Protein AF-A0A4R9EU30-F1 (afdb_monomer_lite)

Secondary structure (DSSP, 8-state):
-----PPPSSSPPP--HHHHH-TTS-HHHHHHHHHHHT--GGGTTS-HHHHHHHTT--HHHHHHHHHHHHHTTSS---

pLDDT: mean 89.65, std 10.7, range [49.25, 97.88]

Structure (mmCIF, N/CA/C/O backbone):
data_AF-A0A4R9EU30-F1
#
_entry.id   AF-A0A4R9EU30-F1
#
loop_
_atom_site.group_PDB
_atom_site.id
_atom_site.type_symbol
_atom_site.label_atom_id
_atom_site.label_alt_id
_atom_site.label_comp_id
_atom_site.label_asym_id
_atom_site.label_entity_id
_atom_site.label_seq_id
_atom_site.pdbx_PDB_ins_code
_atom_site.Cartn_x
_atom_site.Cartn_y
_atom_site.Cartn_z
_atom_site.occupancy
_atom_site.B_iso_or_equiv
_atom_site.auth_seq_id
_atom_site.au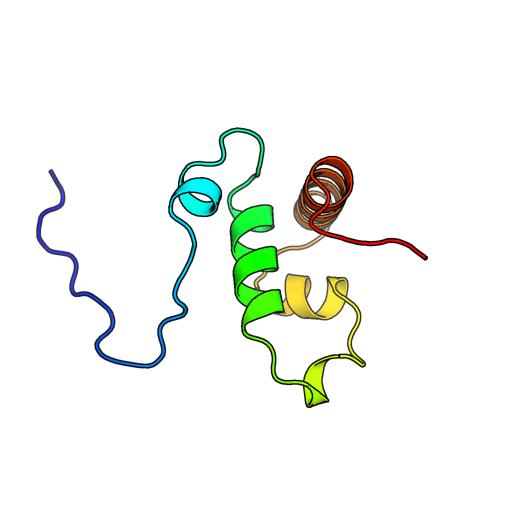th_comp_id
_atom_site.auth_asym_id
_atom_site.auth_atom_id
_atom_site.pdbx_PDB_model_num
ATOM 1 N N . MET A 1 1 ? 0.125 26.452 -7.008 1.00 49.25 1 MET A N 1
ATOM 2 C CA . MET A 1 1 ? -0.077 25.643 -8.231 1.00 49.25 1 MET A CA 1
ATOM 3 C C . MET A 1 1 ? 1.258 24.987 -8.576 1.00 49.25 1 MET A C 1
ATOM 5 O O . MET A 1 1 ? 2.186 25.704 -8.919 1.00 49.25 1 MET A O 1
ATOM 9 N N . LEU A 1 2 ? 1.406 23.671 -8.391 1.00 54.06 2 LEU A N 1
ATOM 10 C CA . LEU A 1 2 ? 2.662 22.947 -8.651 1.00 54.06 2 LEU A CA 1
ATOM 11 C C . LEU A 1 2 ? 2.650 22.440 -10.102 1.00 54.06 2 LEU A C 1
ATOM 13 O O . LEU A 1 2 ? 2.026 21.424 -10.385 1.00 54.06 2 LEU A O 1
ATOM 17 N N . ARG A 1 3 ? 3.269 23.177 -11.035 1.00 55.31 3 ARG A N 1
ATOM 18 C CA . ARG A 1 3 ? 3.340 22.813 -12.470 1.00 55.31 3 ARG A CA 1
ATOM 19 C C . ARG A 1 3 ? 4.706 22.275 -12.924 1.00 55.31 3 ARG A C 1
ATOM 21 O O . ARG A 1 3 ? 4.883 22.015 -14.106 1.00 55.31 3 ARG A O 1
ATOM 28 N N . HIS A 1 4 ? 5.648 22.062 -12.005 1.00 69.69 4 HIS A N 1
ATOM 29 C CA . HIS A 1 4 ? 7.027 21.681 -12.337 1.00 69.69 4 HIS A CA 1
ATOM 30 C C . HIS A 1 4 ? 7.450 20.401 -11.616 1.00 69.69 4 HIS A C 1
ATOM 32 O O . HIS A 1 4 ? 8.386 20.405 -10.823 1.00 69.69 4 HIS A O 1
ATOM 38 N N . VAL A 1 5 ? 6.731 19.305 -11.855 1.00 76.44 5 VAL A N 1
ATOM 39 C CA . VAL A 1 5 ? 7.175 17.979 -11.414 1.00 76.44 5 VAL A CA 1
ATOM 40 C C . VAL A 1 5 ? 7.667 17.231 -12.641 1.00 76.44 5 VAL A C 1
ATOM 42 O O . VAL A 1 5 ? 6.906 17.013 -13.582 1.00 76.44 5 VAL A O 1
ATOM 45 N N . ASN A 1 6 ? 8.941 16.850 -12.634 1.00 80.50 6 ASN A N 1
ATOM 46 C CA . ASN A 1 6 ? 9.486 15.976 -13.661 1.00 80.50 6 ASN A CA 1
ATOM 47 C C . ASN A 1 6 ? 8.971 14.562 -13.405 1.00 80.50 6 ASN A C 1
ATOM 49 O O . ASN A 1 6 ? 9.168 14.015 -12.318 1.00 80.50 6 ASN A O 1
ATOM 53 N N . ALA A 1 7 ? 8.304 13.975 -14.397 1.00 74.31 7 ALA A N 1
ATOM 54 C CA . ALA A 1 7 ? 7.936 12.572 -14.317 1.00 74.31 7 ALA A CA 1
ATOM 55 C C . ALA A 1 7 ? 9.215 11.716 -14.267 1.00 74.31 7 ALA A C 1
ATOM 57 O O . ALA A 1 7 ? 10.178 12.025 -14.980 1.00 74.31 7 ALA A O 1
ATOM 58 N N . PRO A 1 8 ? 9.249 10.643 -13.458 1.00 80.88 8 PRO A N 1
ATOM 59 C CA . PRO A 1 8 ? 10.332 9.676 -13.536 1.00 80.88 8 PRO A CA 1
ATOM 60 C C . PRO A 1 8 ? 10.426 9.147 -14.971 1.00 80.88 8 PRO A C 1
ATOM 62 O O . PRO A 1 8 ? 9.437 8.706 -15.555 1.00 80.88 8 PRO A O 1
ATOM 65 N N . THR A 1 9 ? 11.619 9.220 -15.554 1.00 83.88 9 THR A N 1
ATOM 66 C CA . THR A 1 9 ? 11.862 8.850 -16.956 1.00 83.88 9 THR A CA 1
ATOM 67 C C . THR A 1 9 ? 11.931 7.338 -17.157 1.00 83.88 9 THR A C 1
ATOM 69 O 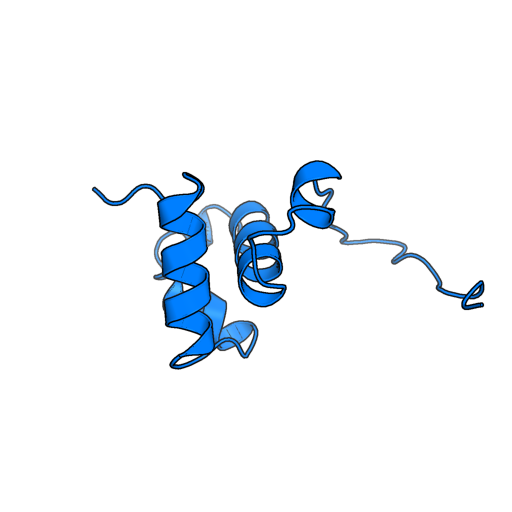O . THR A 1 9 ? 11.735 6.857 -18.270 1.00 83.88 9 THR A O 1
ATOM 72 N N . GLN A 1 10 ? 12.204 6.577 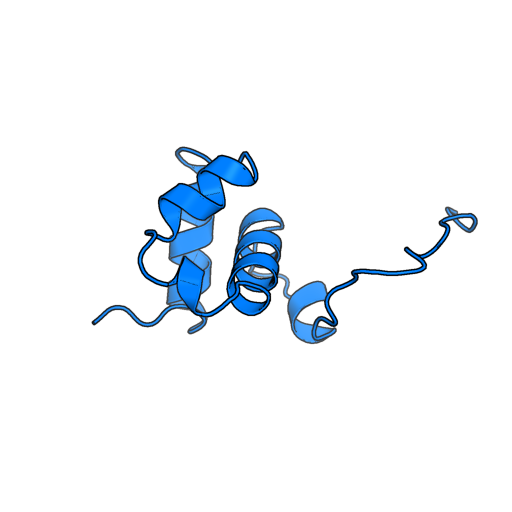-16.092 1.00 83.25 10 GLN A N 1
ATOM 73 C CA . GLN A 1 10 ? 12.341 5.121 -16.102 1.00 83.25 10 GLN A CA 1
ATOM 74 C C . GLN A 1 10 ? 11.900 4.526 -14.757 1.00 83.25 10 GLN A C 1
ATOM 76 O O . GLN A 1 10 ? 11.816 5.239 -13.758 1.00 83.25 10 GLN A O 1
ATOM 81 N N . ARG A 1 11 ? 11.664 3.204 -14.730 1.00 83.06 11 ARG A N 1
ATOM 82 C CA . ARG A 1 11 ? 11.387 2.413 -13.509 1.00 83.06 11 ARG A CA 1
ATOM 83 C C . ARG A 1 11 ? 10.178 2.902 -12.698 1.00 83.06 11 ARG A C 1
ATOM 85 O O . ARG A 1 11 ? 10.217 2.936 -11.473 1.00 83.06 11 ARG A O 1
ATOM 92 N N . TYR A 1 12 ? 9.103 3.274 -13.386 1.00 85.31 12 TYR A N 1
ATOM 93 C CA . TYR A 1 12 ? 7.823 3.584 -12.756 1.00 85.31 12 TYR A CA 1
ATOM 94 C C . TYR A 1 12 ? 6.875 2.382 -12.830 1.00 85.31 12 TYR A C 1
ATOM 96 O O . TYR A 1 12 ? 6.891 1.624 -13.800 1.00 85.31 12 TYR A O 1
ATOM 104 N N . THR A 1 13 ? 6.008 2.251 -11.830 1.00 86.00 13 THR A N 1
ATOM 105 C CA . THR A 1 13 ? 4.898 1.292 -11.844 1.00 86.00 13 THR A CA 1
ATOM 106 C C . THR A 1 13 ? 3.640 1.995 -12.338 1.00 86.00 13 THR A C 1
ATOM 108 O O . THR A 1 13 ? 3.312 3.089 -11.874 1.00 86.00 13 THR A O 1
ATOM 111 N N . LYS A 1 14 ? 2.922 1.385 -13.288 1.00 87.25 14 LYS A N 1
ATOM 112 C CA . LYS A 1 14 ? 1.591 1.860 -13.686 1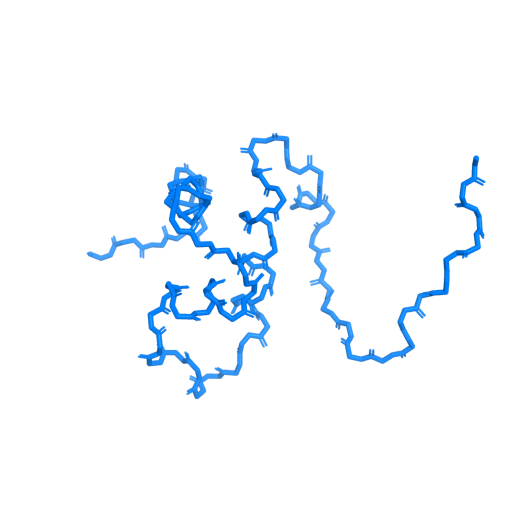.00 87.25 14 LYS A CA 1
ATOM 113 C C . LYS A 1 14 ? 0.581 1.479 -12.614 1.00 87.25 14 LYS A C 1
ATOM 115 O O . LYS A 1 14 ? 0.557 0.340 -12.164 1.00 87.25 14 LYS A O 1
ATOM 120 N N . VAL A 1 15 ? -0.266 2.429 -12.240 1.00 91.44 15 VAL A N 1
ATOM 121 C CA . VAL A 1 15 ? -1.250 2.259 -11.171 1.00 91.44 15 VAL A CA 1
ATOM 122 C C . VAL A 1 15 ? -2.622 2.681 -11.682 1.00 91.44 15 VAL A C 1
ATOM 124 O O . VAL A 1 15 ? -2.732 3.652 -12.429 1.00 91.44 15 VAL A O 1
ATOM 127 N N . SER A 1 16 ? -3.671 1.960 -11.280 1.00 91.12 16 SER A N 1
ATOM 128 C CA . SER A 1 16 ? -5.049 2.355 -11.581 1.00 91.12 16 SER A CA 1
ATOM 129 C C . SER A 1 16 ? -5.378 3.720 -10.967 1.00 91.12 16 SER A C 1
ATOM 131 O O . SER A 1 16 ? -5.099 3.969 -9.791 1.00 91.12 16 SER A O 1
ATOM 133 N N . ASN A 1 17 ? -6.039 4.588 -11.740 1.00 93.81 17 ASN A N 1
ATOM 134 C CA . ASN A 1 17 ? -6.552 5.864 -11.236 1.00 93.81 17 ASN A CA 1
ATOM 135 C C . ASN A 1 17 ? -7.539 5.671 -10.076 1.00 93.81 17 ASN A C 1
ATOM 137 O O . ASN A 1 17 ? -7.583 6.512 -9.177 1.00 93.81 17 ASN A O 1
ATOM 141 N N . ASP A 1 18 ? -8.279 4.561 -10.059 1.00 94.12 18 ASP A N 1
ATOM 142 C CA . ASP A 1 18 ? -9.215 4.244 -8.980 1.00 94.12 18 ASP A CA 1
ATOM 143 C C . ASP A 1 18 ? -8.471 3.969 -7.676 1.00 94.12 18 ASP A C 1
ATOM 145 O O . ASP A 1 18 ? -8.864 4.475 -6.627 1.00 94.12 18 ASP A O 1
ATOM 149 N N . LEU A 1 19 ? -7.332 3.267 -7.740 1.00 94.44 19 LEU A N 1
ATOM 150 C CA . LEU A 1 19 ? -6.474 3.062 -6.573 1.00 94.44 19 LEU A CA 1
ATOM 151 C C . LEU A 1 19 ? -5.895 4.392 -6.073 1.00 94.44 19 LEU A C 1
ATOM 153 O O . LEU A 1 19 ? -5.942 4.685 -4.875 1.00 94.44 19 LEU A O 1
ATOM 157 N N . VAL A 1 20 ? -5.407 5.239 -6.987 1.00 93.75 20 VAL A N 1
ATOM 158 C CA . VAL A 1 20 ? -4.885 6.573 -6.644 1.00 93.75 20 VAL A CA 1
ATOM 159 C C . VAL A 1 20 ? -5.955 7.405 -5.930 1.00 93.75 20 VAL A C 1
ATOM 161 O O . VAL A 1 20 ? -5.682 8.016 -4.893 1.00 93.75 20 VAL A O 1
ATOM 164 N N . ARG A 1 21 ? -7.195 7.381 -6.426 1.00 95.69 21 ARG A N 1
ATOM 165 C CA . ARG A 1 21 ? -8.324 8.166 -5.901 1.00 95.69 21 ARG A CA 1
ATOM 166 C C . ARG A 1 21 ? -9.094 7.482 -4.771 1.00 95.69 21 ARG A C 1
ATOM 168 O O . ARG A 1 21 ? -9.989 8.102 -4.205 1.00 95.69 21 ARG A O 1
ATOM 175 N N . HIS A 1 22 ? -8.740 6.253 -4.397 1.00 96.56 22 HIS A N 1
ATOM 176 C CA . HIS A 1 22 ? -9.483 5.477 -3.407 1.00 96.56 22 HIS A CA 1
ATOM 177 C C . HIS A 1 22 ? -9.524 6.199 -2.053 1.00 96.56 22 HIS A C 1
ATOM 179 O O . HIS A 1 22 ? -8.500 6.324 -1.378 1.00 96.56 22 HIS A O 1
ATOM 185 N N . SER A 1 23 ? -10.696 6.685 -1.643 1.00 95.69 23 SER A N 1
ATOM 186 C CA . SER A 1 23 ? -10.845 7.554 -0.464 1.00 95.69 23 SER A CA 1
ATOM 187 C C . SER A 1 23 ? -10.721 6.810 0.865 1.00 95.69 23 SER A C 1
ATOM 189 O O . SER A 1 23 ? -10.327 7.399 1.866 1.00 95.69 23 SER A O 1
ATOM 191 N N . ARG A 1 24 ? -11.032 5.508 0.878 1.00 96.50 24 ARG A N 1
ATOM 192 C CA . ARG A 1 24 ? -10.989 4.673 2.091 1.00 96.50 24 ARG A CA 1
ATOM 193 C C . ARG A 1 24 ? -9.620 4.053 2.383 1.00 96.50 24 ARG A C 1
ATOM 195 O O . ARG A 1 24 ? -9.408 3.567 3.487 1.00 96.50 24 ARG A O 1
ATOM 202 N N . LEU A 1 25 ? -8.693 4.071 1.419 1.00 97.69 25 LEU A N 1
ATOM 203 C CA . LEU A 1 25 ? -7.339 3.550 1.621 1.00 97.69 25 LEU A CA 1
ATOM 204 C C . LEU A 1 25 ? -6.415 4.674 2.083 1.00 97.69 25 LEU A C 1
ATOM 206 O O . LEU A 1 25 ? -6.398 5.753 1.485 1.00 97.69 25 LEU A O 1
ATOM 210 N N . THR A 1 26 ? -5.603 4.402 3.104 1.00 97.38 26 THR A N 1
ATOM 211 C CA . THR A 1 26 ? -4.524 5.315 3.495 1.00 97.38 26 THR A CA 1
ATOM 212 C C . THR A 1 26 ? -3.434 5.370 2.417 1.00 97.38 26 THR A C 1
ATOM 214 O O . THR A 1 26 ? -3.308 4.433 1.623 1.00 97.38 26 THR A O 1
ATOM 217 N N . PRO A 1 27 ? -2.610 6.435 2.382 1.00 96.69 27 PRO A N 1
ATOM 218 C CA . PRO A 1 27 ? -1.432 6.480 1.518 1.00 96.69 27 PRO A CA 1
ATOM 219 C C . PRO A 1 27 ? -0.523 5.257 1.693 1.00 96.69 27 PRO A C 1
ATOM 221 O O . PRO A 1 27 ? -0.117 4.669 0.696 1.00 96.69 27 PRO A O 1
ATOM 224 N N . ASP A 1 28 ? -0.303 4.812 2.933 1.00 97.69 28 ASP A N 1
ATOM 225 C CA . ASP A 1 28 ? 0.492 3.614 3.234 1.00 97.69 28 ASP A CA 1
ATOM 226 C C . ASP A 1 28 ? -0.121 2.343 2.642 1.00 97.69 28 ASP A C 1
ATOM 228 O O . ASP A 1 28 ? 0.592 1.529 2.064 1.00 97.69 28 ASP A O 1
ATOM 232 N N . ALA A 1 29 ? -1.447 2.178 2.728 1.00 97.62 29 ALA A N 1
ATOM 233 C CA . ALA A 1 29 ? -2.136 1.045 2.112 1.00 97.62 29 ALA A CA 1
ATOM 234 C C . ALA A 1 29 ? -1.966 1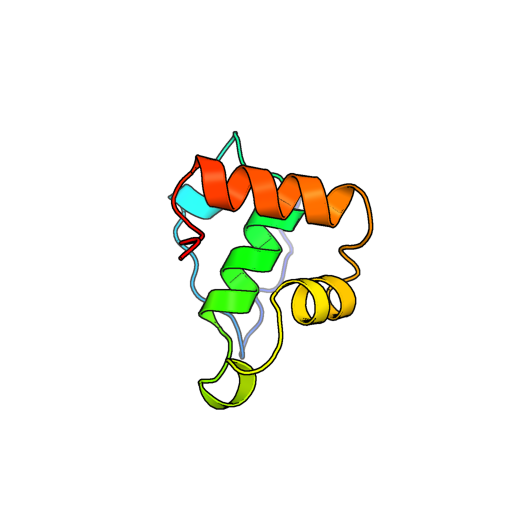.050 0.587 1.00 97.62 29 ALA A C 1
ATOM 236 O O . ALA A 1 29 ? -1.655 0.018 -0.005 1.00 97.62 29 ALA A O 1
ATOM 237 N N . LYS A 1 30 ? -2.116 2.221 -0.048 1.00 97.56 30 LYS A N 1
ATOM 238 C CA . LYS A 1 30 ? -1.908 2.376 -1.495 1.00 97.56 30 LYS A CA 1
ATOM 239 C C . LYS A 1 30 ? -0.468 2.059 -1.882 1.00 97.56 30 LYS A C 1
ATOM 241 O O . LYS A 1 30 ? -0.255 1.294 -2.817 1.00 97.56 30 LYS A O 1
ATOM 246 N N . LEU A 1 31 ? 0.509 2.615 -1.163 1.00 96.25 31 LEU A N 1
ATOM 247 C CA . LEU A 1 31 ? 1.927 2.396 -1.434 1.00 96.25 31 LEU A CA 1
ATOM 248 C C . LEU A 1 31 ? 2.303 0.922 -1.271 1.00 96.25 31 LEU A C 1
ATOM 250 O O . LEU A 1 31 ? 2.966 0.369 -2.142 1.00 96.25 31 LEU A O 1
ATOM 254 N N . LEU A 1 32 ? 1.832 0.276 -0.203 1.00 95.94 32 LEU A N 1
ATOM 255 C CA . LEU A 1 32 ? 2.087 -1.137 0.057 1.00 95.94 32 LEU A CA 1
ATOM 256 C C . LEU A 1 32 ? 1.497 -2.037 -1.038 1.00 95.94 32 LEU A C 1
ATOM 258 O O . LEU A 1 32 ? 2.160 -2.977 -1.465 1.00 95.94 32 LEU A O 1
ATOM 262 N N . LEU A 1 33 ? 0.295 -1.727 -1.534 1.00 95.31 33 LEU A N 1
ATOM 263 C CA . LEU A 1 33 ? -0.323 -2.456 -2.645 1.00 95.31 33 LEU A CA 1
ATOM 264 C C . LEU A 1 33 ? 0.449 -2.271 -3.959 1.00 95.31 33 LEU A C 1
ATOM 266 O O . LEU A 1 33 ? 0.748 -3.254 -4.632 1.00 95.31 33 LEU A O 1
ATOM 270 N N . ILE A 1 34 ? 0.804 -1.029 -4.308 1.00 94.75 34 ILE A N 1
ATOM 271 C CA . ILE A 1 34 ? 1.592 -0.719 -5.514 1.00 94.75 34 ILE A CA 1
ATOM 272 C C . ILE A 1 34 ? 2.947 -1.428 -5.460 1.00 94.75 34 ILE A C 1
ATOM 274 O O . ILE A 1 34 ? 3.392 -1.996 -6.455 1.00 94.75 34 ILE A O 1
ATOM 278 N N . TYR A 1 35 ? 3.591 -1.408 -4.292 1.00 93.19 35 TYR A N 1
ATOM 279 C CA . TYR A 1 35 ? 4.859 -2.087 -4.072 1.00 93.19 35 TYR A CA 1
ATOM 280 C C . TYR A 1 35 ? 4.712 -3.599 -4.244 1.00 93.19 35 TYR A C 1
ATOM 282 O O . TYR A 1 35 ? 5.454 -4.187 -5.023 1.00 93.19 35 TYR A O 1
ATOM 290 N N . ALA A 1 36 ? 3.722 -4.215 -3.589 1.00 91.50 36 ALA A N 1
ATOM 291 C CA . ALA A 1 36 ? 3.486 -5.653 -3.668 1.00 91.50 36 ALA A CA 1
ATOM 292 C C . ALA A 1 36 ? 3.199 -6.132 -5.102 1.00 91.50 36 ALA A C 1
ATOM 294 O O . ALA A 1 36 ? 3.713 -7.168 -5.507 1.00 91.50 36 ALA A O 1
ATOM 295 N N . GLN A 1 37 ? 2.445 -5.363 -5.895 1.00 89.94 37 GLN A N 1
ATOM 296 C CA . GLN A 1 37 ? 2.173 -5.678 -7.306 1.00 89.94 37 GLN A CA 1
ATOM 297 C C . GLN A 1 37 ? 3.409 -5.571 -8.210 1.00 89.94 37 GLN A C 1
ATOM 299 O O . GLN A 1 37 ? 3.443 -6.177 -9.276 1.00 89.94 37 GLN A O 1
ATOM 304 N N . GLY A 1 38 ? 4.407 -4.781 -7.808 1.00 89.06 38 GLY A N 1
ATOM 305 C CA . GLY A 1 38 ? 5.671 -4.633 -8.528 1.00 89.06 38 GLY A CA 1
ATOM 306 C C . GLY A 1 38 ? 6.766 -5.601 -8.077 1.00 89.06 38 GLY A C 1
ATOM 307 O O . GLY A 1 38 ? 7.872 -5.539 -8.615 1.00 89.06 38 GLY A O 1
ATOM 308 N N . LEU A 1 39 ? 6.504 -6.452 -7.079 1.00 89.06 39 LEU A N 1
ATOM 309 C CA . LEU A 1 39 ? 7.499 -7.388 -6.570 1.00 89.06 39 LEU A CA 1
ATOM 310 C C . LEU A 1 39 ? 7.800 -8.492 -7.596 1.00 89.06 39 LEU A C 1
ATOM 312 O O . LEU A 1 39 ? 6.878 -9.030 -8.209 1.00 89.06 39 LEU A O 1
ATOM 316 N N . PRO A 1 40 ? 9.078 -8.875 -7.764 1.00 87.56 40 PRO A N 1
ATOM 317 C CA . PRO A 1 40 ? 9.420 -10.061 -8.534 1.00 87.56 40 PRO A CA 1
ATOM 318 C C . PRO A 1 40 ? 8.948 -11.321 -7.799 1.00 87.56 40 PRO A C 1
ATOM 320 O O . PRO A 1 40 ? 8.877 -11.342 -6.571 1.00 87.56 40 PRO A O 1
ATOM 323 N N . GLU A 1 41 ? 8.714 -12.403 -8.538 1.00 83.88 41 GLU A N 1
ATOM 324 C CA . GLU A 1 41 ? 8.257 -13.688 -7.984 1.00 83.88 41 GLU A CA 1
ATOM 325 C C . GLU A 1 41 ? 9.191 -14.234 -6.885 1.00 83.88 41 GLU A C 1
ATOM 327 O O . GLU A 1 41 ? 8.739 -14.751 -5.870 1.00 83.88 41 GLU A O 1
ATOM 332 N N . ALA A 1 42 ? 10.500 -13.985 -6.993 1.00 83.06 42 ALA A N 1
ATOM 333 C CA . ALA A 1 42 ? 11.484 -14.340 -5.963 1.00 83.06 42 ALA A CA 1
ATOM 334 C C . ALA A 1 42 ? 11.287 -13.626 -4.604 1.00 83.06 42 ALA A C 1
ATOM 336 O O . ALA A 1 42 ? 11.960 -13.949 -3.628 1.00 83.06 42 ALA A O 1
ATOM 337 N N . ALA A 1 43 ? 10.416 -12.617 -4.522 1.00 82.25 43 ALA A N 1
ATOM 338 C CA . ALA A 1 43 ? 10.115 -11.889 -3.291 1.00 82.25 43 ALA A CA 1
ATOM 339 C C . ALA A 1 43 ? 8.848 -12.389 -2.569 1.00 82.25 43 ALA A C 1
ATOM 341 O O . ALA A 1 43 ? 8.501 -11.829 -1.522 1.00 82.25 43 ALA A O 1
ATOM 342 N N . VAL A 1 44 ? 8.182 -13.425 -3.100 1.00 76.50 44 VAL A N 1
ATOM 343 C CA . VAL A 1 44 ? 6.941 -14.006 -2.554 1.00 76.50 44 VAL A CA 1
ATOM 344 C C . VAL A 1 44 ? 7.157 -14.659 -1.181 1.00 76.50 44 VAL A C 1
ATOM 346 O O . VAL A 1 44 ? 6.262 -14.611 -0.342 1.00 76.50 44 VAL A O 1
ATOM 349 N N . ASP A 1 45 ? 8.363 -15.160 -0.891 1.00 84.81 45 ASP A N 1
ATOM 350 C CA . ASP A 1 45 ? 8.681 -15.826 0.387 1.00 84.81 45 ASP A CA 1
ATOM 351 C C . ASP A 1 45 ? 8.748 -14.873 1.592 1.00 84.81 45 ASP A C 1
ATOM 353 O O . ASP A 1 45 ? 8.807 -15.300 2.748 1.00 84.81 45 ASP A O 1
ATOM 357 N N . LYS A 1 46 ? 8.769 -13.556 1.351 1.00 89.31 46 LYS A N 1
ATOM 358 C CA . LYS A 1 46 ? 8.832 -12.561 2.424 1.00 89.31 46 LYS A CA 1
ATOM 359 C C . LYS A 1 46 ? 7.425 -12.168 2.871 1.00 89.31 46 LYS A C 1
ATOM 361 O O . LYS A 1 46 ? 6.589 -11.823 2.035 1.00 89.31 46 LYS A O 1
ATOM 366 N N . PRO A 1 47 ? 7.165 -12.101 4.190 1.00 92.00 47 PRO A N 1
ATOM 367 C CA . PRO A 1 47 ? 5.877 -11.643 4.681 1.00 92.00 47 PRO A CA 1
ATOM 368 C C . PRO A 1 47 ? 5.651 -10.172 4.314 1.00 92.00 47 PRO A C 1
ATOM 370 O O . PRO A 1 47 ? 6.586 -9.369 4.285 1.00 92.00 47 PRO A O 1
ATOM 373 N N . LEU A 1 48 ? 4.385 -9.788 4.128 1.00 92.06 48 LEU A N 1
ATOM 374 C CA . LEU A 1 48 ? 3.997 -8.412 3.790 1.00 92.06 48 LEU A CA 1
ATOM 375 C C . LEU A 1 48 ? 4.539 -7.369 4.787 1.00 92.06 48 LEU A C 1
ATOM 377 O O . LEU A 1 48 ? 4.860 -6.248 4.402 1.00 92.06 48 LEU A O 1
ATOM 381 N N . SER A 1 49 ? 4.696 -7.742 6.061 1.00 94.44 49 SER A N 1
ATOM 382 C CA . SER A 1 49 ? 5.291 -6.886 7.094 1.00 94.44 49 SER A CA 1
ATOM 383 C C . SER A 1 49 ? 6.757 -6.547 6.828 1.00 94.44 49 SER A C 1
ATOM 385 O O . SER A 1 49 ? 7.181 -5.440 7.147 1.00 94.44 49 SER A O 1
ATOM 387 N N . ALA A 1 50 ? 7.532 -7.462 6.239 1.00 95.12 50 ALA A N 1
ATOM 388 C CA . ALA A 1 50 ? 8.931 -7.209 5.902 1.00 95.12 50 ALA A CA 1
ATOM 389 C C . ALA A 1 50 ? 9.047 -6.181 4.768 1.00 95.12 50 ALA A C 1
ATOM 391 O O . ALA A 1 50 ? 9.906 -5.302 4.810 1.00 95.12 50 ALA A O 1
ATOM 392 N N . HIS A 1 51 ? 8.146 -6.255 3.789 1.00 94.88 51 HIS A N 1
ATOM 393 C CA . HIS A 1 51 ? 8.038 -5.275 2.707 1.00 94.88 51 HIS A CA 1
ATOM 394 C C . HIS A 1 51 ? 7.565 -3.912 3.220 1.00 94.88 51 HIS A C 1
ATOM 396 O O . HIS A 1 51 ? 8.153 -2.885 2.892 1.00 94.88 51 HIS A O 1
ATOM 402 N N . ALA A 1 52 ? 6.566 -3.896 4.104 1.00 96.38 52 ALA A N 1
ATOM 403 C CA . ALA A 1 52 ? 6.106 -2.674 4.758 1.00 96.38 52 ALA A CA 1
ATOM 404 C C . ALA A 1 52 ? 7.230 -1.987 5.555 1.00 96.38 52 ALA A C 1
ATOM 406 O O . ALA A 1 52 ? 7.415 -0.778 5.434 1.00 96.38 52 ALA A O 1
ATOM 407 N N . ALA A 1 53 ? 8.036 -2.755 6.296 1.00 96.69 53 ALA A N 1
ATOM 408 C CA . ALA A 1 53 ? 9.173 -2.221 7.041 1.00 96.69 53 ALA A CA 1
ATOM 409 C C . ALA A 1 53 ? 10.229 -1.569 6.128 1.00 96.69 53 ALA A C 1
ATOM 411 O O . ALA A 1 53 ? 10.738 -0.504 6.469 1.00 96.69 53 ALA A O 1
ATOM 412 N N . GLN A 1 54 ? 10.511 -2.144 4.951 1.00 94.75 54 GLN A N 1
ATOM 413 C CA . GLN A 1 54 ? 11.416 -1.537 3.958 1.00 94.75 54 GLN A CA 1
ATOM 414 C C . GLN A 1 54 ? 10.894 -0.201 3.413 1.00 94.75 54 GLN A C 1
ATOM 416 O O . GLN A 1 54 ? 11.684 0.661 3.038 1.00 94.75 54 GLN A O 1
ATOM 421 N N . LEU A 1 55 ? 9.573 -0.015 3.398 1.00 95.69 55 LEU A N 1
ATOM 422 C CA . LEU A 1 55 ? 8.913 1.236 3.018 1.00 95.69 55 LEU A CA 1
ATOM 423 C C . LEU A 1 55 ? 8.763 2.223 4.190 1.00 95.69 55 LEU A C 1
ATOM 425 O O . LEU A 1 55 ? 8.162 3.280 4.021 1.00 95.69 55 LEU A O 1
ATOM 429 N N . GLY A 1 56 ? 9.262 1.886 5.385 1.00 97.25 56 GLY A N 1
ATOM 430 C CA . GLY A 1 56 ? 9.088 2.696 6.596 1.00 97.25 56 GLY A CA 1
ATOM 431 C C . GLY A 1 56 ? 7.688 2.610 7.220 1.00 97.25 56 GLY A C 1
ATOM 432 O O . GLY A 1 56 ? 7.388 3.332 8.169 1.00 97.25 56 GLY A O 1
ATOM 433 N N . ILE A 1 57 ? 6.831 1.708 6.737 1.00 97.75 57 ILE A N 1
ATOM 434 C CA . ILE A 1 57 ? 5.469 1.505 7.233 1.00 97.75 57 ILE A CA 1
ATOM 435 C C . ILE A 1 57 ? 5.523 0.484 8.375 1.00 97.75 57 ILE A C 1
ATOM 437 O O . ILE A 1 57 ? 5.645 -0.721 8.154 1.00 97.75 57 ILE A O 1
ATOM 441 N N . THR A 1 58 ? 5.429 0.953 9.620 1.00 97.00 58 THR A N 1
ATOM 442 C CA . THR A 1 58 ? 5.595 0.107 10.815 1.00 97.00 58 THR A CA 1
ATOM 443 C C . THR A 1 58 ? 4.463 0.285 11.831 1.00 97.00 58 THR A C 1
ATOM 445 O O . THR A 1 58 ? 3.622 1.183 11.724 1.00 97.00 58 THR A O 1
ATOM 448 N N . GLY A 1 59 ? 4.399 -0.614 12.819 1.00 96.50 59 GLY A N 1
ATOM 449 C CA . GLY A 1 59 ? 3.486 -0.508 13.958 1.00 96.50 59 GLY A CA 1
ATOM 450 C C . GLY A 1 59 ? 2.017 -0.341 13.557 1.00 96.50 59 GLY A C 1
ATOM 451 O O . GLY A 1 59 ? 1.474 -1.121 12.772 1.00 96.50 59 GLY A O 1
ATOM 452 N N . ARG A 1 60 ? 1.363 0.691 14.105 1.00 97.44 60 ARG A N 1
ATOM 453 C CA . ARG A 1 60 ? -0.063 0.972 13.864 1.00 97.44 60 ARG A CA 1
ATOM 454 C C . ARG A 1 60 ? -0.368 1.311 12.404 1.00 97.44 60 ARG A C 1
ATOM 456 O O . ARG A 1 60 ? -1.432 0.930 11.925 1.00 97.44 60 ARG A O 1
ATOM 463 N N . ALA A 1 61 ? 0.549 1.981 11.703 1.00 97.62 61 ALA A N 1
ATOM 464 C CA . ALA A 1 61 ? 0.372 2.327 10.294 1.00 97.62 61 ALA A CA 1
ATOM 465 C C . ALA A 1 61 ? 0.281 1.062 9.430 1.00 97.62 61 ALA A C 1
ATOM 467 O O . ALA A 1 61 ? -0.656 0.910 8.648 1.00 97.62 61 ALA A O 1
ATOM 468 N N . TYR A 1 62 ? 1.178 0.099 9.671 1.00 97.75 62 TYR A N 1
ATOM 469 C CA . TYR A 1 62 ? 1.134 -1.203 9.005 1.00 97.75 62 TYR A CA 1
ATOM 470 C C . TYR A 1 62 ? -0.154 -1.972 9.316 1.00 97.75 62 TYR A C 1
ATOM 472 O O . TYR A 1 62 ? -0.810 -2.454 8.396 1.00 97.75 62 TYR A O 1
ATOM 480 N N . GLN A 1 63 ? -0.551 -2.062 10.591 1.00 97.69 63 GLN A N 1
ATOM 481 C CA . GLN A 1 63 ? -1.779 -2.779 10.959 1.00 97.69 63 GLN A CA 1
ATOM 482 C C . GLN A 1 63 ? -3.014 -2.156 10.302 1.00 97.69 63 GLN A C 1
ATOM 484 O O . GLN A 1 63 ? -3.848 -2.875 9.754 1.00 97.69 63 GLN A O 1
ATOM 489 N N . ARG A 1 64 ? -3.097 -0.820 10.273 1.00 97.88 64 ARG A N 1
ATOM 490 C CA . ARG A 1 64 ? -4.195 -0.116 9.609 1.00 97.88 64 ARG A CA 1
ATOM 491 C C . ARG A 1 64 ? -4.189 -0.342 8.099 1.00 97.88 64 ARG A C 1
ATOM 493 O O . ARG A 1 64 ? -5.248 -0.581 7.526 1.00 97.88 64 ARG A O 1
ATOM 500 N N . ALA A 1 65 ? -3.019 -0.290 7.462 1.00 97.88 65 ALA A N 1
ATOM 501 C CA . ALA A 1 65 ? -2.879 -0.557 6.035 1.00 97.88 65 ALA A CA 1
ATOM 502 C C . ALA A 1 65 ? -3.306 -1.989 5.689 1.00 97.88 65 ALA A C 1
ATOM 504 O O . ALA A 1 65 ? -4.136 -2.183 4.806 1.00 97.88 65 ALA A O 1
ATOM 505 N N . LYS A 1 66 ? -2.808 -2.983 6.432 1.00 96.88 66 LYS A N 1
ATOM 506 C CA . LYS A 1 66 ? -3.170 -4.394 6.259 1.00 96.88 66 LYS A CA 1
ATOM 507 C C . LYS A 1 66 ? -4.677 -4.615 6.417 1.00 96.88 66 LYS A C 1
ATOM 509 O O . LYS A 1 66 ? -5.275 -5.277 5.574 1.00 96.88 66 LYS A O 1
ATOM 514 N N . GLN A 1 67 ? -5.286 -4.045 7.459 1.00 97.12 67 GLN A N 1
ATOM 515 C CA . GLN A 1 67 ? -6.729 -4.133 7.691 1.00 97.12 67 GLN A CA 1
ATOM 516 C C . GLN A 1 67 ? -7.515 -3.577 6.498 1.00 97.12 67 GLN A C 1
ATOM 518 O O . GLN A 1 67 ? -8.360 -4.275 5.953 1.00 97.12 67 GLN A O 1
ATOM 523 N N . LEU A 1 68 ? -7.201 -2.358 6.055 1.00 97.56 68 LEU A N 1
ATOM 524 C CA . LEU A 1 68 ? -7.893 -1.718 4.935 1.00 97.56 68 LEU A CA 1
ATOM 525 C C . LEU A 1 68 ? -7.742 -2.497 3.625 1.00 97.56 68 LEU A C 1
ATOM 527 O O . LEU A 1 68 ? -8.695 -2.612 2.860 1.00 97.56 68 LEU A O 1
ATOM 531 N N . LEU A 1 69 ? -6.553 -3.041 3.361 1.00 96.62 69 LEU A N 1
ATOM 532 C CA . LEU A 1 69 ? -6.332 -3.871 2.181 1.00 96.62 69 LEU A CA 1
ATOM 533 C C . LEU A 1 69 ? -7.142 -5.172 2.244 1.00 96.62 69 LEU A C 1
ATOM 535 O O . LEU A 1 69 ? -7.688 -5.586 1.227 1.00 96.62 69 LEU A O 1
ATOM 539 N N . SER A 1 70 ? -7.278 -5.780 3.423 1.00 96.19 70 SER A N 1
ATOM 540 C CA . SER A 1 70 ? -8.136 -6.952 3.622 1.00 96.19 70 SER A CA 1
ATOM 541 C C . SER A 1 70 ? -9.624 -6.613 3.462 1.00 96.19 70 SER A C 1
ATOM 543 O O . SER A 1 70 ? -10.323 -7.293 2.720 1.00 96.19 70 SER A O 1
ATOM 545 N N . GLU A 1 71 ? -10.105 -5.544 4.107 1.00 96.56 71 GLU A N 1
ATOM 546 C CA . GLU A 1 71 ? -11.508 -5.091 4.057 1.00 96.56 71 GLU A CA 1
ATOM 547 C C . GLU A 1 71 ? -11.972 -4.760 2.633 1.00 96.56 71 GLU A C 1
ATOM 549 O O . GLU A 1 71 ? -13.141 -4.939 2.295 1.00 96.56 71 GLU A O 1
ATOM 554 N N . HIS A 1 72 ? -11.055 -4.281 1.791 1.00 95.50 72 HIS A N 1
ATOM 555 C CA . HIS A 1 72 ? -11.325 -3.923 0.402 1.00 95.50 72 HIS A CA 1
ATOM 556 C C . HIS A 1 72 ? -10.927 -5.006 -0.614 1.00 95.50 72 HIS A C 1
ATOM 558 O O . HIS A 1 72 ? -10.962 -4.741 -1.812 1.00 95.50 72 HIS A O 1
ATOM 564 N N . GLY A 1 73 ? -10.582 -6.217 -0.160 1.00 94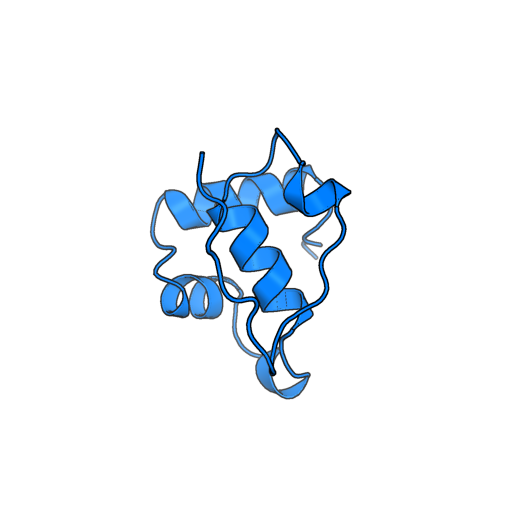.06 73 GLY A N 1
ATOM 565 C CA . GLY A 1 73 ? -10.357 -7.376 -1.031 1.00 94.06 73 GLY A CA 1
ATOM 566 C C . GLY A 1 73 ? -9.025 -7.385 -1.787 1.00 94.06 73 GLY A C 1
ATOM 567 O O . GLY A 1 73 ? -8.874 -8.137 -2.742 1.00 94.06 73 GLY A O 1
ATOM 568 N N . TYR A 1 74 ? -8.053 -6.571 -1.374 1.00 93.81 74 TYR A N 1
ATOM 569 C CA . TYR A 1 74 ? -6.704 -6.547 -1.954 1.00 93.81 74 TYR A CA 1
ATOM 570 C C . TYR A 1 74 ? -5.738 -7.538 -1.296 1.00 93.81 74 TYR A C 1
ATOM 572 O O . TYR A 1 74 ? -4.654 -7.775 -1.825 1.00 93.81 74 TYR A O 1
ATOM 580 N N . LEU A 1 75 ? -6.101 -8.101 -0.141 1.00 91.38 75 LEU A N 1
ATOM 581 C CA . LEU A 1 75 ? -5.376 -9.198 0.495 1.00 91.38 75 LEU A CA 1
ATOM 582 C C . LEU A 1 75 ? -6.311 -10.386 0.684 1.00 91.38 75 LEU A C 1
ATOM 584 O O . LEU A 1 75 ? -7.381 -10.246 1.274 1.00 91.38 75 LEU A O 1
ATOM 588 N N . HIS A 1 76 ? -5.863 -11.556 0.239 1.00 82.44 76 HIS A N 1
ATOM 589 C CA . HIS A 1 76 ? -6.505 -12.827 0.546 1.00 82.44 76 HIS A CA 1
ATOM 590 C C . HIS A 1 76 ? -5.820 -13.438 1.768 1.00 82.44 76 HIS A C 1
ATOM 592 O O . HIS A 1 76 ? -4.612 -13.681 1.758 1.00 82.44 76 HIS A O 1
ATOM 598 N N . THR A 1 77 ? -6.581 -13.643 2.840 1.00 68.69 77 THR A N 1
ATOM 599 C CA . THR A 1 77 ? -6.155 -14.454 3.983 1.00 68.69 77 THR A CA 1
ATOM 600 C C . THR A 1 77 ? -6.687 -15.864 3.778 1.00 68.69 77 THR A C 1
ATOM 602 O O . THR A 1 77 ? -7.903 -16.041 3.703 1.00 68.69 77 THR A O 1
ATOM 605 N N . TRP A 1 78 ? -5.775 -16.821 3.639 1.00 59.88 78 TRP A N 1
ATOM 606 C CA . TRP A 1 78 ? -6.064 -18.254 3.681 1.00 59.88 78 TRP A CA 1
ATOM 607 C C . TRP A 1 78 ? -6.266 -18.699 5.129 1.00 59.88 78 TRP A C 1
ATOM 609 O O . TRP A 1 78 ? -5.549 -18.148 6.001 1.00 59.88 78 TRP A O 1
#

Radius of gyration: 13.77 Å; chains: 1; bounding box: 24×44×31 Å

Sequence (78 aa):
MLRHVNAPTQRYTKVSNDLVRHSRLTPDAKLLLIYAQGLPEAAVDKPLSAHAAQLGITGRAYQRAKQLLSEHGYLHTW

Foldseek 3Di:
DDPDDDDDPDDDQDDDPCLVVVPQADPLLSVLLSQVVPDDPVCVPDDSQVVSVVVVQDDPSVVSSVVSCVVVVVDDDD